Protein AF-A0A6M3JMU3-F1 (afdb_monomer_lite)

Radius of gyration: 15.21 Å; chains: 1; bounding box: 37×32×38 Å

Organism: NCBI:txid1070528

Secondary structure (DSSP, 8-state):
-----PPEEEEEESS-HHHHHHHHHT-HHHHHHHHTT-EEEEEEEEEEESSTT-S-EEEEEEEEEE-GGGG-

pLDDT: mean 90.16, std 11.37, range [43.41, 97.56]

Structure (mmCIF, N/CA/C/O backbone):
data_AF-A0A6M3JMU3-F1
#
_entry.id   AF-A0A6M3JMU3-F1
#
loop_
_atom_site.group_PDB
_atom_site.id
_atom_site.type_symbol
_atom_site.label_atom_id
_atom_site.label_alt_id
_atom_site.label_comp_id
_atom_site.label_asym_id
_atom_site.label_entity_id
_atom_site.label_seq_id
_atom_site.pdbx_PDB_ins_code
_atom_site.Cartn_x
_atom_site.Cartn_y
_atom_site.Cartn_z
_atom_site.occupancy
_atom_site.B_iso_or_equiv
_atom_site.auth_seq_id
_atom_site.auth_comp_id
_atom_site.auth_asym_id
_atom_site.auth_atom_id
_atom_site.pdbx_PDB_model_num
ATOM 1 N N . MET A 1 1 ? -10.211 -22.930 5.702 1.00 43.41 1 MET A N 1
ATOM 2 C CA . MET A 1 1 ? -10.066 -21.510 6.083 1.00 43.41 1 MET A CA 1
ATOM 3 C C . MET A 1 1 ? -11.159 -20.791 5.313 1.00 43.41 1 MET A C 1
ATOM 5 O O . MET A 1 1 ? -11.069 -20.743 4.101 1.00 43.41 1 MET A O 1
ATOM 9 N N . GLY A 1 2 ? -12.292 -20.500 5.956 1.00 45.19 2 GLY A N 1
ATOM 10 C CA . GLY A 1 2 ? -13.509 -20.103 5.239 1.00 45.19 2 GLY A CA 1
ATOM 11 C C . GLY A 1 2 ? -13.393 -18.690 4.679 1.00 45.19 2 GLY A C 1
ATOM 12 O O . GLY A 1 2 ? -13.237 -17.748 5.454 1.00 45.19 2 GLY A O 1
ATOM 13 N N . ASP A 1 3 ? -13.482 -18.562 3.357 1.00 58.44 3 ASP A N 1
ATOM 14 C CA . ASP A 1 3 ? -13.568 -17.292 2.641 1.00 58.44 3 ASP A CA 1
ATOM 15 C C . ASP A 1 3 ? -14.846 -16.548 3.052 1.00 58.44 3 ASP A C 1
ATOM 17 O O . ASP A 1 3 ? -15.939 -16.803 2.545 1.00 58.44 3 ASP A O 1
ATOM 21 N N . LYS A 1 4 ? -14.7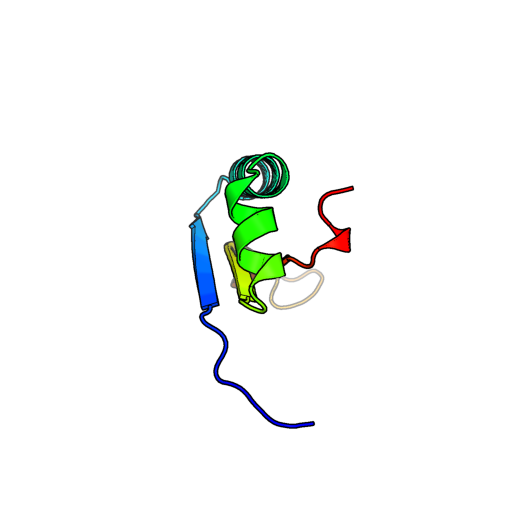30 -15.607 3.992 1.00 54.69 4 LYS A N 1
ATOM 22 C CA . LYS A 1 4 ? -15.690 -14.503 4.062 1.00 54.69 4 LYS A CA 1
ATOM 23 C C . LYS A 1 4 ? -15.281 -13.499 2.985 1.00 54.69 4 LYS A C 1
ATOM 25 O O . LYS A 1 4 ? -14.114 -13.103 2.985 1.00 54.69 4 LYS A O 1
ATOM 30 N N . PRO A 1 5 ? -16.188 -13.048 2.102 1.00 60.69 5 PRO A N 1
ATOM 31 C CA . PRO A 1 5 ? -15.884 -11.946 1.202 1.00 60.69 5 PRO A CA 1
ATOM 32 C C . PRO A 1 5 ? -15.713 -10.676 2.047 1.00 60.69 5 PRO A C 1
ATOM 34 O O . PRO A 1 5 ? -16.681 -10.005 2.397 1.00 60.69 5 PRO A O 1
ATOM 37 N N . GLY A 1 6 ? -14.480 -10.389 2.463 1.00 70.06 6 GLY A N 1
ATOM 38 C CA . GLY A 1 6 ? -14.144 -9.122 3.101 1.00 70.06 6 GLY A CA 1
ATOM 39 C C . GLY A 1 6 ? -14.246 -7.994 2.078 1.00 70.06 6 GLY A C 1
ATOM 40 O O . GLY A 1 6 ? -13.931 -8.181 0.901 1.00 70.06 6 GLY A O 1
ATOM 41 N N . THR A 1 7 ? -14.673 -6.809 2.511 1.00 87.06 7 THR A N 1
ATOM 42 C CA . THR A 1 7 ? -14.681 -5.643 1.620 1.00 87.06 7 THR A CA 1
ATOM 43 C C . THR A 1 7 ? -13.236 -5.215 1.374 1.00 87.06 7 THR A C 1
ATOM 45 O O . THR A 1 7 ? -12.449 -5.131 2.318 1.00 87.06 7 THR A O 1
ATOM 48 N N . ILE A 1 8 ? -12.863 -4.945 0.121 1.00 89.56 8 ILE A N 1
ATOM 49 C CA . ILE A 1 8 ? -11.521 -4.459 -0.223 1.00 89.56 8 ILE A CA 1
ATOM 50 C C . ILE A 1 8 ? -11.586 -2.955 -0.477 1.00 89.56 8 ILE A C 1
ATOM 52 O O . ILE A 1 8 ? -12.229 -2.502 -1.422 1.00 89.56 8 ILE A O 1
ATOM 56 N N . GLY A 1 9 ? -10.890 -2.181 0.351 1.00 89.88 9 GLY A N 1
ATOM 57 C CA . GLY A 1 9 ? -10.595 -0.779 0.082 1.00 89.88 9 GLY A CA 1
ATOM 58 C C . GLY A 1 9 ? -9.371 -0.659 -0.824 1.00 89.88 9 GLY A C 1
ATOM 59 O O . GLY A 1 9 ? -8.326 -1.245 -0.535 1.00 89.88 9 GLY A O 1
ATOM 60 N N . ILE A 1 10 ? -9.480 0.111 -1.909 1.00 89.25 10 ILE A N 1
ATOM 61 C CA . ILE A 1 10 ? -8.363 0.388 -2.819 1.00 89.25 10 ILE A CA 1
ATOM 62 C C . ILE A 1 10 ? -8.142 1.892 -2.897 1.00 89.25 10 ILE A C 1
ATOM 64 O O . ILE A 1 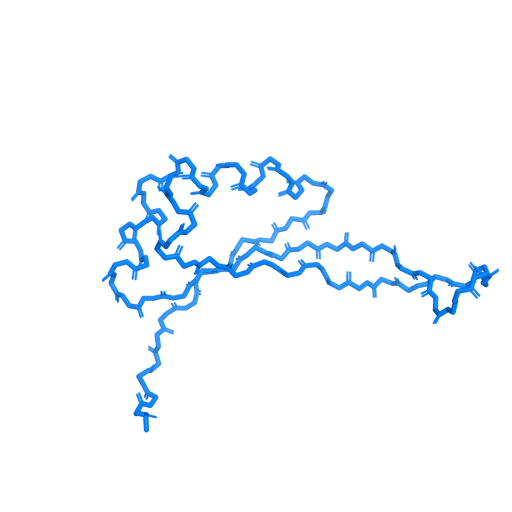10 ? -9.033 2.639 -3.300 1.00 89.25 10 ILE A O 1
ATOM 68 N N . GLN A 1 11 ? -6.924 2.326 -2.589 1.00 91.94 11 GLN A N 1
ATOM 69 C CA . GLN A 1 11 ? -6.437 3.639 -2.985 1.00 91.94 11 GLN A CA 1
ATOM 70 C C . GLN A 1 11 ? -5.514 3.476 -4.194 1.00 91.94 11 GLN A C 1
ATOM 72 O O . GLN A 1 11 ? -4.581 2.676 -4.166 1.00 91.94 11 GLN A O 1
ATOM 77 N N . SER A 1 12 ? -5.782 4.217 -5.268 1.00 89.88 12 SER A N 1
ATOM 78 C CA . SER A 1 12 ? -4.967 4.209 -6.487 1.00 89.88 12 SER A CA 1
ATOM 79 C C . SER A 1 12 ? -4.248 5.544 -6.651 1.00 89.88 12 SER A C 1
ATOM 81 O O . SER A 1 12 ? -4.852 6.597 -6.444 1.00 89.88 12 SER A O 1
ATOM 83 N N . CYS A 1 13 ? -2.968 5.515 -7.017 1.00 90.62 13 CYS A N 1
ATOM 84 C CA . CYS A 1 13 ? -2.155 6.713 -7.217 1.00 90.62 13 CYS A CA 1
ATOM 85 C C . CYS A 1 13 ? -1.179 6.571 -8.398 1.00 90.62 13 CYS A C 1
ATOM 87 O O . CYS A 1 13 ? -0.806 5.474 -8.809 1.00 90.62 13 CYS A O 1
ATOM 89 N N . GLY A 1 14 ? -0.755 7.703 -8.963 1.00 85.62 14 GLY A N 1
ATOM 90 C CA . GLY A 1 14 ? 0.304 7.750 -9.973 1.00 85.62 14 GLY A CA 1
ATOM 91 C C . GLY A 1 14 ? 1.688 7.787 -9.324 1.00 85.62 14 GLY A C 1
ATOM 92 O O . GLY A 1 14 ? 2.252 6.759 -8.956 1.00 85.62 14 GLY A O 1
ATOM 93 N N . SER A 1 15 ? 2.238 8.994 -9.184 1.00 82.56 15 SER A N 1
ATOM 94 C CA . SER A 1 15 ? 3.585 9.242 -8.653 1.00 82.56 15 SER A CA 1
ATOM 95 C C . SER A 1 15 ? 3.657 9.384 -7.125 1.00 82.56 15 SER A C 1
ATOM 97 O O . SER A 1 15 ? 4.716 9.133 -6.559 1.00 82.56 15 SER A O 1
ATOM 99 N N . ALA A 1 16 ? 2.557 9.731 -6.450 1.00 90.62 16 ALA A N 1
ATOM 100 C CA . ALA A 1 16 ? 2.532 10.105 -5.028 1.00 90.62 16 ALA A CA 1
ATOM 101 C C . ALA A 1 16 ? 2.392 8.915 -4.049 1.00 90.62 16 ALA A C 1
ATOM 103 O O . ALA A 1 16 ? 1.670 8.973 -3.052 1.00 90.62 16 ALA A O 1
ATOM 104 N N . PHE A 1 17 ? 3.023 7.777 -4.356 1.00 94.00 17 PHE A N 1
ATOM 105 C CA . PHE A 1 17 ? 2.813 6.537 -3.596 1.00 94.00 17 PHE A CA 1
ATOM 106 C C . PHE A 1 17 ? 3.196 6.676 -2.116 1.00 94.00 17 PHE A C 1
ATOM 108 O O . PHE A 1 17 ? 2.515 6.133 -1.254 1.00 94.00 17 PHE A O 1
ATOM 115 N N . LEU A 1 18 ? 4.282 7.391 -1.809 1.00 94.38 18 LEU A N 1
ATOM 116 C CA . LEU A 1 18 ? 4.762 7.542 -0.432 1.00 94.38 18 LEU A CA 1
ATOM 117 C C . LEU A 1 18 ? 3.854 8.459 0.392 1.00 94.38 18 LEU A C 1
ATOM 119 O O . LEU A 1 18 ? 3.625 8.198 1.568 1.00 94.38 18 LEU A O 1
ATOM 123 N N . GLU A 1 19 ? 3.323 9.516 -0.211 1.00 95.50 19 GLU A N 1
ATOM 124 C CA . GLU A 1 19 ? 2.408 10.449 0.437 1.00 95.50 19 GLU A CA 1
ATOM 125 C C . GLU A 1 19 ? 1.085 9.765 0.790 1.00 95.50 19 GLU A C 1
ATOM 127 O O . GLU A 1 19 ? 0.567 9.952 1.889 1.00 95.50 19 GLU A O 1
ATOM 132 N N . HIS A 1 20 ? 0.555 8.942 -0.118 1.00 95.62 20 HIS A N 1
ATOM 133 C CA . HIS A 1 20 ? -0.632 8.130 0.149 1.00 95.62 20 HIS A CA 1
ATOM 134 C C . HIS A 1 20 ? -0.368 7.057 1.206 1.00 95.62 20 HIS A C 1
ATOM 136 O O . HIS A 1 20 ? -1.198 6.863 2.089 1.00 95.62 20 HIS A O 1
ATOM 142 N N . ASP A 1 21 ? 0.804 6.419 1.165 1.00 96.31 21 ASP A N 1
ATOM 143 C CA . ASP A 1 21 ? 1.201 5.440 2.173 1.00 96.31 21 ASP A CA 1
ATOM 144 C C . ASP A 1 21 ? 1.209 6.041 3.584 1.00 96.31 21 ASP A C 1
ATOM 146 O O . ASP A 1 21 ? 0.587 5.492 4.492 1.00 96.31 21 ASP A O 1
ATOM 150 N N . LYS A 1 22 ? 1.837 7.212 3.746 1.00 96.31 22 LYS A N 1
ATOM 151 C CA . LYS A 1 22 ? 1.852 7.952 5.017 1.00 96.31 22 LYS A CA 1
ATOM 152 C C . LYS A 1 22 ? 0.443 8.303 5.484 1.00 96.31 22 LYS A C 1
ATOM 154 O O . LYS A 1 22 ? 0.079 7.972 6.603 1.00 96.31 22 LYS A O 1
ATOM 159 N N . LYS A 1 23 ? -0.383 8.878 4.601 1.00 95.69 23 LYS A N 1
ATOM 160 C CA . LYS A 1 23 ? -1.773 9.240 4.927 1.00 95.69 23 LYS A CA 1
ATOM 161 C C . LYS A 1 23 ? -2.619 8.042 5.350 1.00 95.69 23 LYS A C 1
ATOM 163 O O . LYS A 1 23 ? -3.488 8.195 6.201 1.00 95.69 23 LYS A O 1
ATOM 168 N N . ILE A 1 24 ? -2.408 6.872 4.741 1.00 96.31 24 ILE A N 1
ATOM 169 C CA . ILE A 1 24 ? -3.097 5.645 5.152 1.00 96.31 24 ILE A CA 1
ATOM 170 C C . ILE A 1 24 ? -2.663 5.262 6.564 1.00 96.31 24 ILE A C 1
ATOM 172 O O . ILE A 1 24 ? -3.531 5.067 7.406 1.00 96.31 24 ILE A O 1
ATOM 176 N N . LEU A 1 25 ? -1.355 5.184 6.821 1.00 96.19 25 LEU A N 1
ATOM 177 C CA . LEU A 1 25 ? -0.806 4.785 8.122 1.00 96.19 25 LEU A CA 1
ATOM 178 C C . LEU A 1 25 ? -1.163 5.761 9.252 1.00 96.19 25 LEU A C 1
ATOM 180 O O . LEU A 1 25 ? -1.377 5.341 10.383 1.00 96.19 25 LEU A O 1
ATOM 184 N N . GLU A 1 26 ? -1.288 7.048 8.940 1.00 96.12 26 GLU A N 1
ATOM 185 C CA . GLU A 1 26 ? -1.697 8.095 9.882 1.00 96.12 26 GLU A CA 1
ATOM 186 C C . GLU A 1 26 ? -3.221 8.152 10.094 1.00 96.12 26 GLU A C 1
ATOM 188 O O . GLU A 1 26 ? -3.689 8.861 10.983 1.00 96.12 26 GLU A O 1
ATOM 193 N N . SER A 1 27 ? -4.021 7.436 9.292 1.00 95.31 27 SER A N 1
ATOM 194 C CA . SER A 1 27 ? -5.484 7.507 9.340 1.00 95.31 27 SER A CA 1
ATOM 195 C C . SER A 1 27 ? -6.078 6.535 10.366 1.00 95.31 27 SER A C 1
ATOM 197 O O . SER A 1 27 ? -6.076 5.319 10.139 1.00 95.31 27 SER A O 1
ATOM 199 N N . PRO A 1 28 ? -6.749 7.030 11.428 1.00 94.56 28 PRO A N 1
ATOM 200 C CA . PRO A 1 28 ? -7.459 6.165 12.371 1.00 94.56 28 PRO A CA 1
ATOM 201 C C . PRO A 1 28 ? -8.604 5.388 11.710 1.00 94.56 28 PRO A C 1
ATOM 203 O O . PRO A 1 28 ? -9.030 4.350 12.210 1.00 94.56 28 PRO A O 1
ATOM 206 N N . MET A 1 29 ? -9.135 5.884 10.585 1.00 94.88 29 MET A N 1
ATOM 207 C CA . MET A 1 29 ? -10.187 5.192 9.837 1.00 94.88 29 MET A CA 1
ATOM 208 C C . MET A 1 29 ? -9.654 3.971 9.096 1.00 94.88 29 MET A C 1
ATOM 210 O O . MET A 1 29 ? -10.371 2.980 8.991 1.00 94.88 29 MET A O 1
ATOM 214 N N . ALA A 1 30 ? -8.412 4.021 8.611 1.00 94.75 30 ALA A N 1
ATOM 215 C CA . ALA A 1 30 ? -7.794 2.877 7.953 1.00 94.75 30 ALA A CA 1
ATOM 216 C C . ALA A 1 30 ? -7.547 1.733 8.948 1.00 94.75 30 ALA A C 1
ATOM 218 O O . ALA A 1 30 ? -7.829 0.580 8.626 1.00 94.75 30 ALA A O 1
ATOM 219 N N . LEU A 1 31 ? -7.144 2.051 10.183 1.00 95.00 31 LEU A N 1
ATOM 220 C CA . LEU A 1 31 ? -7.048 1.061 11.256 1.00 95.00 31 LEU A CA 1
ATOM 221 C C . LEU A 1 31 ? -8.423 0.461 11.599 1.00 95.00 31 LEU A C 1
ATOM 223 O O . LEU A 1 31 ? -8.595 -0.754 11.516 1.00 95.00 31 LEU A O 1
ATOM 227 N N . LYS A 1 32 ? -9.436 1.301 11.864 1.00 94.81 32 LYS A N 1
ATOM 228 C CA . LYS A 1 32 ? -10.812 0.833 12.142 1.00 94.81 32 LYS A CA 1
ATOM 229 C C . LYS A 1 32 ? -11.407 -0.003 11.008 1.00 94.81 32 LYS A C 1
ATOM 231 O O . LYS A 1 32 ? -12.260 -0.857 11.241 1.00 94.81 32 LYS A O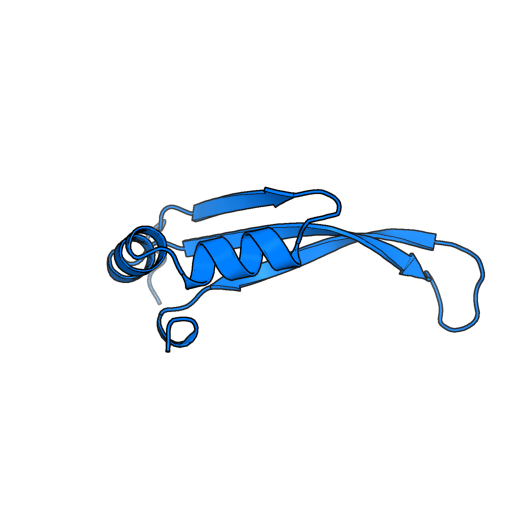 1
ATOM 236 N N . TRP A 1 33 ? -11.011 0.265 9.766 1.00 93.50 33 TRP A N 1
ATOM 237 C CA . TRP A 1 33 ? -11.419 -0.524 8.609 1.00 93.50 33 TRP A CA 1
ATOM 238 C C . TRP A 1 33 ? -10.866 -1.950 8.683 1.00 93.50 33 TRP A C 1
ATOM 240 O O . TRP A 1 33 ? -11.631 -2.902 8.512 1.00 93.50 33 TRP A O 1
ATOM 250 N N . LEU A 1 34 ? -9.573 -2.089 8.986 1.00 92.50 34 LEU A N 1
ATOM 251 C CA . LEU A 1 34 ? -8.887 -3.377 9.125 1.00 92.50 34 LEU A CA 1
ATOM 252 C C . LEU A 1 34 ? -9.387 -4.173 10.341 1.00 92.50 34 LEU A C 1
ATOM 254 O O . LEU A 1 34 ? -9.595 -5.378 10.229 1.00 92.50 34 LEU A O 1
ATOM 258 N N . GLU A 1 35 ? -9.687 -3.511 11.464 1.00 93.31 35 GLU A N 1
ATOM 259 C CA . GLU A 1 35 ? -10.284 -4.140 12.661 1.00 93.31 35 GLU A CA 1
ATOM 260 C C . GLU A 1 35 ? -11.639 -4.811 12.378 1.00 93.31 35 GLU A C 1
ATOM 262 O O . GLU A 1 35 ? -12.013 -5.782 13.033 1.00 93.31 35 GLU A O 1
ATOM 267 N N . LYS A 1 36 ? -12.370 -4.338 11.361 1.00 91.75 36 LYS A N 1
ATOM 268 C CA . LYS A 1 36 ? -13.629 -4.942 10.895 1.00 91.75 36 LYS A CA 1
ATOM 269 C C . LYS A 1 36 ? -13.424 -6.136 9.954 1.00 91.75 36 LYS A C 1
ATOM 271 O O . LYS A 1 36 ? -14.367 -6.533 9.271 1.00 91.75 36 LYS A O 1
ATOM 276 N N . ASN A 1 37 ? -12.218 -6.705 9.906 1.00 88.75 37 ASN A N 1
ATOM 277 C CA . ASN A 1 37 ? -11.852 -7.822 9.034 1.00 88.75 37 ASN A CA 1
ATOM 278 C C . ASN A 1 37 ? -12.044 -7.498 7.534 1.00 88.75 37 ASN A C 1
ATOM 280 O O . ASN A 1 37 ? -12.406 -8.366 6.736 1.00 88.75 37 ASN A O 1
ATOM 284 N N . ASN A 1 38 ? -11.826 -6.232 7.160 1.00 91.75 38 ASN A N 1
ATOM 285 C CA . ASN A 1 38 ? -11.760 -5.794 5.766 1.00 91.75 38 ASN A CA 1
ATOM 286 C C . ASN A 1 38 ? -10.305 -5.732 5.285 1.00 91.75 38 ASN A C 1
ATOM 288 O O . ASN A 1 38 ? -9.373 -5.699 6.085 1.00 91.75 38 ASN A O 1
ATOM 292 N N . TYR A 1 39 ? -10.111 -5.647 3.970 1.00 93.00 39 TYR A N 1
ATOM 293 C CA . TYR A 1 39 ? -8.792 -5.529 3.348 1.00 93.00 39 TYR A CA 1
ATOM 294 C C . TYR A 1 39 ? -8.533 -4.099 2.881 1.00 93.00 39 TYR A C 1
ATOM 296 O O . TYR A 1 39 ? -9.463 -3.382 2.501 1.00 93.00 39 TYR A O 1
ATOM 304 N N . LEU A 1 40 ? -7.265 -3.692 2.858 1.00 94.94 40 LEU A N 1
ATOM 305 C CA . LEU A 1 40 ? -6.850 -2.389 2.349 1.00 94.94 40 LEU A CA 1
ATOM 306 C C . LEU A 1 40 ? -5.595 -2.519 1.485 1.00 94.94 40 LEU A C 1
ATOM 308 O O . LEU A 1 40 ? -4.617 -3.166 1.874 1.00 94.94 40 LEU A O 1
ATOM 312 N N . MET A 1 41 ? -5.624 -1.887 0.313 1.00 95.88 41 MET A N 1
ATOM 313 C CA . MET A 1 41 ? -4.530 -1.903 -0.653 1.00 95.88 41 MET A CA 1
ATOM 314 C C . MET A 1 41 ? -4.246 -0.503 -1.198 1.00 95.88 41 MET A C 1
ATOM 316 O O . MET A 1 41 ? -5.162 0.239 -1.551 1.00 95.88 41 MET A O 1
ATOM 320 N N . LEU A 1 42 ? -2.963 -0.179 -1.339 1.00 96.69 42 LEU A N 1
ATOM 321 C CA . LEU A 1 42 ? -2.479 0.958 -2.113 1.00 96.69 42 LEU A CA 1
ATOM 322 C C . LEU A 1 42 ? -1.857 0.440 -3.409 1.00 96.69 42 LEU A C 1
ATOM 324 O O . LEU A 1 42 ? -0.905 -0.347 -3.392 1.00 96.69 42 LEU A O 1
ATOM 328 N N . ILE A 1 43 ? -2.395 0.893 -4.535 1.00 96.19 43 ILE A N 1
ATOM 329 C CA . ILE A 1 43 ? -1.916 0.556 -5.871 1.00 96.19 43 ILE A CA 1
ATOM 330 C C . ILE A 1 43 ? -1.323 1.816 -6.495 1.00 96.19 43 ILE A C 1
ATOM 332 O O . ILE A 1 43 ? -1.949 2.871 -6.533 1.00 96.19 43 ILE A O 1
ATOM 336 N N . GLY A 1 44 ? -0.106 1.704 -7.010 1.00 94.69 44 GLY A N 1
ATOM 337 C CA . GLY A 1 44 ? 0.473 2.701 -7.898 1.00 94.69 44 GLY A CA 1
ATOM 338 C C . GLY A 1 44 ? 1.108 2.073 -9.121 1.00 94.69 44 GLY A C 1
ATOM 339 O O . GLY A 1 44 ? 1.129 0.853 -9.264 1.00 94.69 44 GLY A O 1
ATOM 340 N N . TRP A 1 45 ? 1.658 2.897 -10.006 1.00 91.94 45 TRP A N 1
ATOM 341 C CA . TRP A 1 45 ? 2.256 2.434 -11.257 1.00 91.94 45 TRP A CA 1
ATOM 342 C C . TRP A 1 45 ? 3.710 2.869 -11.359 1.00 91.94 45 TRP A C 1
ATOM 344 O O . TRP A 1 45 ? 4.055 4.019 -11.100 1.00 91.94 45 TRP A O 1
ATOM 354 N N . ARG A 1 46 ? 4.588 1.947 -11.762 1.00 92.12 46 ARG A N 1
ATOM 355 C CA . ARG A 1 46 ? 6.003 2.248 -12.006 1.00 92.12 46 ARG A CA 1
ATOM 356 C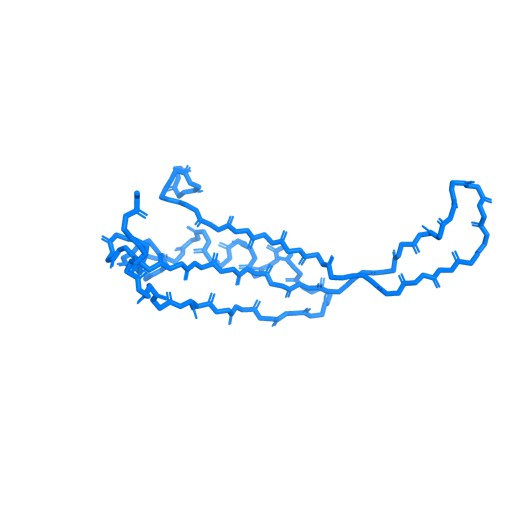 C . ARG A 1 46 ? 6.495 1.585 -13.279 1.00 92.12 46 ARG A C 1
ATOM 358 O O . ARG A 1 46 ? 6.035 0.505 -13.646 1.00 92.12 46 ARG A O 1
ATOM 365 N N . LYS A 1 47 ? 7.480 2.198 -13.931 1.00 93.00 47 LYS A N 1
ATOM 366 C CA . LYS A 1 47 ? 8.209 1.546 -15.019 1.00 93.00 47 LYS A CA 1
ATOM 367 C C . LYS A 1 47 ? 9.296 0.649 -14.433 1.00 93.00 47 LYS A C 1
ATOM 369 O O . LYS A 1 47 ? 10.095 1.093 -13.613 1.00 93.00 47 LYS A O 1
ATOM 374 N N . VAL A 1 48 ? 9.350 -0.600 -14.879 1.00 94.19 48 VAL A N 1
ATOM 375 C CA . VAL A 1 48 ? 10.407 -1.560 -14.532 1.00 94.19 48 VAL A CA 1
ATOM 376 C C . VAL A 1 48 ? 11.108 -2.035 -15.798 1.00 94.19 48 VAL A C 1
ATOM 378 O O . VAL A 1 48 ? 10.480 -2.153 -16.852 1.00 94.19 48 VAL A O 1
ATOM 381 N N . LYS A 1 49 ? 12.412 -2.309 -15.707 1.00 96.12 49 LYS A N 1
ATOM 382 C CA . LYS A 1 49 ? 13.163 -2.923 -16.809 1.00 96.12 49 LYS A CA 1
ATOM 383 C C . LYS A 1 49 ? 12.649 -4.339 -17.055 1.00 96.12 49 LYS A C 1
ATOM 385 O O . LYS A 1 49 ? 12.426 -5.080 -16.100 1.00 96.12 49 LYS A O 1
ATOM 390 N N . LEU A 1 50 ? 12.505 -4.726 -18.323 1.00 95.69 50 LEU A N 1
ATOM 391 C CA . LEU A 1 50 ? 12.121 -6.096 -18.690 1.00 95.69 50 LEU A CA 1
ATOM 392 C C . LEU A 1 50 ? 13.191 -7.123 -18.301 1.00 95.69 50 LEU A C 1
ATOM 394 O O . LEU A 1 50 ? 12.865 -8.228 -17.883 1.00 95.69 50 LEU A O 1
ATOM 398 N N . LYS A 1 51 ? 14.466 -6.752 -18.438 1.00 95.81 51 LYS A N 1
ATOM 399 C CA . LYS A 1 51 ? 15.633 -7.568 -18.082 1.00 95.81 51 LYS A CA 1
ATOM 400 C C . LYS A 1 51 ? 16.672 -6.685 -17.394 1.00 95.81 51 LYS A C 1
ATOM 402 O O . LYS A 1 51 ? 16.813 -5.509 -17.745 1.00 95.81 51 LYS A O 1
ATOM 407 N N . ARG A 1 52 ? 17.425 -7.232 -16.434 1.00 93.38 52 ARG A N 1
ATOM 408 C CA . ARG A 1 52 ? 18.549 -6.518 -15.801 1.00 93.38 52 ARG A CA 1
ATOM 409 C C . ARG A 1 52 ? 19.563 -6.119 -16.885 1.00 93.38 52 ARG A C 1
ATOM 411 O O . ARG A 1 52 ? 19.886 -6.927 -17.742 1.00 93.38 52 ARG A O 1
ATOM 418 N N . GLY A 1 53 ? 20.001 -4.859 -16.888 1.00 93.62 53 GLY A N 1
ATOM 419 C CA . GLY A 1 53 ? 20.908 -4.310 -17.912 1.00 93.62 53 GLY A CA 1
ATOM 420 C C . GLY A 1 53 ? 20.254 -3.892 -19.242 1.00 93.62 53 GLY A C 1
ATOM 421 O O . GLY A 1 53 ? 20.854 -3.125 -19.985 1.00 93.62 53 GLY A O 1
ATOM 422 N N . GLY A 1 54 ? 19.012 -4.299 -19.527 1.00 95.12 54 GLY A N 1
ATOM 423 C CA . GLY A 1 54 ? 18.302 -3.916 -20.754 1.00 95.12 54 GLY A CA 1
ATOM 424 C C . GLY A 1 54 ? 17.759 -2.478 -20.750 1.00 95.12 54 GLY A C 1
ATOM 425 O O . GLY A 1 54 ? 17.611 -1.854 -19.693 1.00 95.12 54 G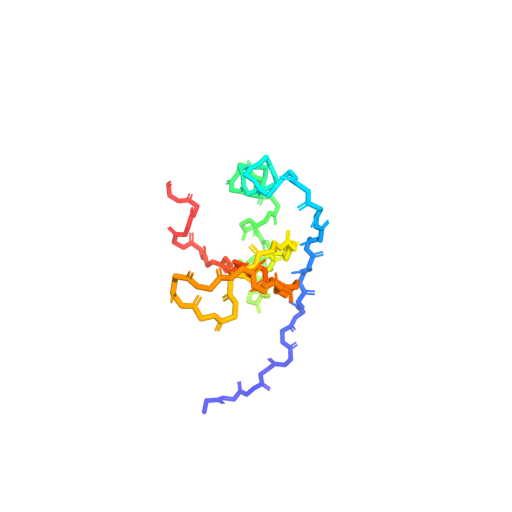LY A O 1
ATOM 426 N N . LYS A 1 55 ? 17.426 -1.965 -21.945 1.00 95.12 55 LYS A N 1
ATOM 427 C CA . LYS A 1 55 ? 16.792 -0.642 -22.145 1.00 95.12 55 LYS A CA 1
ATOM 428 C C . LYS A 1 55 ? 15.259 -0.688 -22.185 1.00 95.12 55 LYS A C 1
ATOM 430 O O . LYS A 1 55 ? 14.614 0.315 -21.908 1.00 95.12 55 LYS A O 1
ATOM 435 N N . ALA A 1 56 ? 14.673 -1.835 -22.523 1.00 97.38 56 ALA A N 1
ATOM 436 C CA . ALA A 1 56 ? 13.225 -1.972 -22.641 1.00 97.38 56 ALA A CA 1
ATOM 437 C C . ALA A 1 56 ? 12.532 -1.910 -21.266 1.00 97.38 56 ALA A C 1
ATOM 439 O O . ALA A 1 56 ? 12.927 -2.609 -20.325 1.00 97.38 56 ALA A O 1
ATOM 440 N N . MET A 1 57 ? 11.482 -1.089 -21.171 1.00 97.56 57 MET A N 1
ATOM 441 C CA . MET A 1 57 ? 10.707 -0.837 -19.952 1.00 97.56 57 MET A CA 1
ATOM 442 C C . MET A 1 57 ? 9.265 -1.317 -20.123 1.00 97.56 57 MET A C 1
ATOM 444 O O . MET A 1 57 ? 8.702 -1.198 -21.207 1.00 97.56 57 MET A O 1
ATOM 448 N N . ARG A 1 58 ? 8.641 -1.777 -19.035 1.00 95.75 58 ARG A N 1
ATOM 449 C CA . ARG A 1 58 ? 7.192 -2.013 -18.956 1.00 95.75 58 ARG A CA 1
ATOM 450 C C . ARG A 1 58 ? 6.589 -1.283 -17.766 1.00 95.75 58 ARG A C 1
ATOM 452 O O . ARG A 1 58 ? 7.245 -1.149 -16.732 1.00 95.75 58 ARG A O 1
ATOM 459 N N . TRP A 1 59 ? 5.341 -0.851 -17.892 1.00 94.00 59 TRP A N 1
ATOM 460 C CA . TRP A 1 59 ? 4.554 -0.448 -16.732 1.00 94.00 59 TRP A CA 1
ATOM 461 C C . TRP A 1 59 ? 4.199 -1.683 -15.907 1.00 94.00 59 TRP A C 1
ATOM 463 O O . TRP A 1 59 ? 3.817 -2.718 -16.446 1.00 94.00 59 TRP A O 1
ATOM 473 N N . SER A 1 60 ? 4.376 -1.580 -14.597 1.00 93.31 60 SER A N 1
ATOM 474 C CA . SER A 1 60 ? 4.035 -2.618 -13.634 1.00 93.31 60 SER A CA 1
ATOM 475 C C . SER A 1 60 ? 3.344 -1.963 -12.447 1.00 93.31 60 SER A C 1
ATOM 477 O O . SER A 1 60 ? 3.815 -0.913 -11.986 1.00 93.31 60 SER A O 1
ATOM 479 N N . PRO A 1 61 ? 2.278 -2.576 -11.911 1.00 93.56 61 PRO A N 1
ATOM 480 C CA . PRO A 1 61 ? 1.692 -2.095 -10.678 1.00 93.56 61 PRO A CA 1
ATOM 481 C C . PRO A 1 61 ? 2.697 -2.261 -9.527 1.00 93.56 61 PRO A C 1
ATOM 483 O O . PRO A 1 61 ? 3.480 -3.217 -9.476 1.00 93.56 61 PRO A O 1
ATOM 486 N N . ARG A 1 62 ? 2.689 -1.297 -8.613 1.00 94.06 62 ARG A N 1
ATOM 487 C CA . ARG A 1 62 ? 3.290 -1.350 -7.282 1.00 94.06 62 ARG A CA 1
ATOM 488 C C . ARG A 1 62 ? 2.128 -1.498 -6.311 1.00 94.06 62 ARG A C 1
ATOM 490 O O . ARG A 1 62 ? 1.323 -0.585 -6.202 1.00 94.06 62 ARG A O 1
ATOM 497 N N . ILE A 1 63 ? 2.038 -2.639 -5.644 1.00 95.12 63 ILE A N 1
ATOM 498 C CA . ILE A 1 63 ? 0.931 -2.962 -4.743 1.00 95.12 63 ILE A CA 1
ATOM 499 C C . ILE A 1 63 ? 1.489 -3.058 -3.326 1.00 95.12 63 ILE A C 1
ATOM 501 O O . ILE A 1 63 ? 2.493 -3.739 -3.111 1.00 95.12 63 ILE A O 1
ATOM 505 N N . LYS A 1 64 ? 0.852 -2.373 -2.375 1.00 96.06 64 LYS A N 1
ATOM 506 C CA . LYS A 1 64 ? 1.082 -2.534 -0.936 1.00 96.06 64 LYS A CA 1
ATOM 507 C C . LYS A 1 64 ? -0.234 -2.919 -0.274 1.00 96.06 64 LYS A C 1
ATOM 509 O O . LYS A 1 64 ? -1.246 -2.261 -0.491 1.00 96.06 64 LYS A O 1
ATOM 514 N N . THR A 1 65 ? -0.212 -3.987 0.509 1.00 95.62 65 THR A N 1
ATOM 515 C CA . THR A 1 65 ? -1.320 -4.422 1.364 1.00 95.62 65 THR A CA 1
ATOM 516 C C . THR A 1 65 ? -1.069 -3.941 2.785 1.00 95.62 65 THR A C 1
ATOM 518 O O . THR A 1 65 ? 0.086 -3.930 3.217 1.00 95.62 65 THR A O 1
ATOM 521 N N . TYR A 1 66 ? -2.128 -3.585 3.505 1.00 95.56 66 TYR A N 1
ATOM 522 C CA . TYR A 1 66 ? -2.037 -3.176 4.905 1.00 95.56 66 TYR A CA 1
ATOM 523 C C . TYR A 1 66 ? -2.643 -4.231 5.825 1.00 95.56 66 TYR A C 1
ATOM 525 O O . TYR A 1 66 ? -3.647 -4.858 5.491 1.00 95.56 66 TYR A O 1
ATOM 533 N N . GLN A 1 67 ? -2.014 -4.390 6.980 1.00 94.50 67 GLN A N 1
ATOM 534 C CA . GLN A 1 67 ? -2.436 -5.189 8.120 1.00 94.50 67 GLN A CA 1
ATOM 535 C C . GLN A 1 67 ? -2.372 -4.318 9.377 1.00 94.50 67 GLN A C 1
ATOM 537 O O . GLN A 1 67 ? -1.723 -3.266 9.375 1.00 94.50 67 GLN A O 1
ATOM 542 N N . ILE A 1 68 ? -3.032 -4.747 10.452 1.00 93.62 68 ILE A N 1
ATOM 543 C CA . ILE A 1 68 ? -3.099 -3.996 11.716 1.00 93.62 68 ILE A CA 1
ATOM 544 C C . ILE A 1 68 ? -1.687 -3.694 12.249 1.00 93.62 68 ILE A C 1
ATOM 546 O O . ILE A 1 68 ? -1.425 -2.597 12.737 1.00 93.62 68 ILE A O 1
ATOM 550 N N . GLU A 1 69 ? -0.730 -4.605 12.066 1.00 94.12 69 GLU A N 1
ATOM 551 C CA . GLU A 1 69 ? 0.652 -4.447 12.532 1.00 94.12 69 GLU A CA 1
ATOM 552 C C . GLU A 1 69 ? 1.420 -3.337 11.809 1.00 94.12 69 GLU A C 1
ATOM 554 O O . GLU A 1 69 ? 2.490 -2.941 12.272 1.00 94.12 69 GLU A O 1
ATOM 559 N N . ASN A 1 70 ? 0.910 -2.843 10.678 1.00 92.50 70 ASN A N 1
ATOM 560 C CA . ASN A 1 70 ? 1.528 -1.732 9.967 1.00 92.50 70 ASN A CA 1
ATOM 561 C C . ASN A 1 70 ? 1.276 -0.372 10.638 1.00 92.50 70 ASN A C 1
ATOM 563 O O . ASN A 1 70 ? 1.979 0.569 10.294 1.00 92.50 70 ASN A O 1
ATOM 567 N 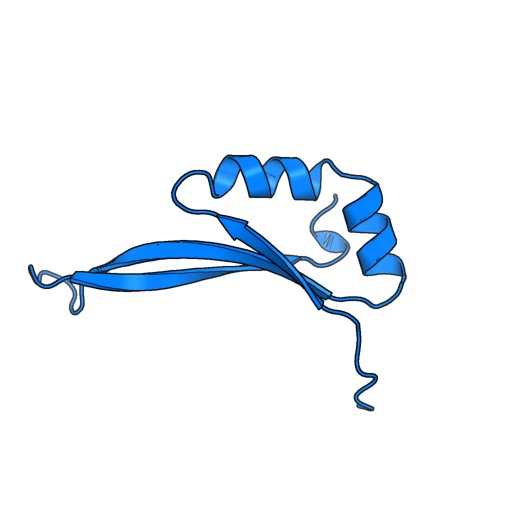N . PHE A 1 71 ? 0.325 -0.275 11.576 1.00 90.56 71 PHE A N 1
ATOM 568 C CA . PHE A 1 71 ? -0.094 0.965 12.252 1.00 90.56 71 PHE A CA 1
ATOM 569 C C . PHE A 1 71 ? 0.578 1.174 13.625 1.00 90.56 71 PHE A C 1
ATOM 571 O O . PHE A 1 71 ? 0.019 1.846 14.489 1.00 90.56 71 PHE A O 1
ATOM 578 N N . LYS A 1 72 ? 1.741 0.552 13.847 1.00 73.62 72 LYS A N 1
ATOM 579 C CA . LYS A 1 72 ? 2.524 0.674 15.087 1.00 73.62 72 LYS A CA 1
ATOM 580 C C . LYS A 1 72 ? 3.399 1.920 15.110 1.00 73.62 72 LYS A C 1
ATOM 582 O O . LYS A 1 72 ? 3.946 2.263 14.038 1.00 73.62 72 LYS A O 1
#

Foldseek 3Di:
DDDDPAAEAEDEDEPCQVVVVVVLLPDPVNLVSVVVVHWYKYKYWDWDAPDVPDPDIDIDIDMDIDHNVSND

Sequence (72 aa):
MGDKPGTIGIQSCGSAFLEHDKKILESPMALKWLEKNNYLMLIGWRKVKLKRGGKAMRWSPRIKTYQIENFK